Protein AF-A0A6L6F5S5-F1 (afdb_monomer_lite)

Radius of gyration: 21.14 Å; chains: 1; bounding box: 34×22×70 Å

pLDDT: mean 79.3, std 16.32, range [45.62, 96.69]

Secondary structure (DSSP, 8-state):
-HHHHHHHHHHHHHHHHTT--HHHHHHHHHHHHHHHHHTT-HHHHHHHHHHHHHHHHHHHHHHHHHHHT--SHHHHHHHHHHHHHHHHHHHH-

Sequence (93 aa):
MMKRILLSLLLCSVGFLAAASDEDKEIKVIEHAKQEACKGDKNCEKYFVDAIGISAMVAHYHGECIVDKDGSEQCKDAEKLYRHIMKKYENNG

Foldseek 3Di:
DVVVVVVVVVVVVVVVVVPCPVVVVVVVVLVVVLCVQQVPPPVSSVVSVVVVVVLVVLVVLLVVCVVVVPPDPVNVVSVVVNVVVVVVVVVVD

Structure (mmCIF, N/CA/C/O backbone):
data_AF-A0A6L6F5S5-F1
#
_entry.id   AF-A0A6L6F5S5-F1
#
loop_
_atom_site.group_PDB
_atom_site.id
_atom_site.type_symbol
_atom_site.label_atom_id
_atom_site.label_alt_id
_atom_site.label_comp_id
_atom_site.label_asym_id
_atom_site.label_entity_id
_atom_site.label_seq_id
_atom_site.pdbx_PDB_ins_code
_atom_site.Cartn_x
_atom_site.Cartn_y
_atom_site.Cartn_z
_atom_site.occupancy
_atom_site.B_iso_or_equiv
_atom_site.auth_seq_id
_atom_site.auth_comp_id
_atom_site.auth_asym_id
_atom_site.auth_atom_id
_atom_site.pdbx_PDB_model_num
ATOM 1 N N . MET A 1 1 ? 13.585 3.884 52.119 1.00 50.28 1 MET A N 1
ATOM 2 C CA . MET A 1 1 ? 13.903 2.907 51.049 1.00 50.28 1 MET A CA 1
ATOM 3 C C . MET A 1 1 ? 12.919 2.967 49.876 1.00 50.28 1 MET A C 1
ATOM 5 O O . MET A 1 1 ? 13.381 3.152 48.760 1.00 50.28 1 MET A O 1
ATOM 9 N N . MET A 1 2 ? 11.594 2.948 50.100 1.00 49.38 2 MET A N 1
ATOM 10 C CA . MET A 1 2 ? 10.570 3.023 49.028 1.00 49.38 2 MET A CA 1
ATOM 11 C C . MET A 1 2 ? 10.682 4.239 48.084 1.00 49.38 2 MET A C 1
ATOM 13 O O . MET A 1 2 ? 10.474 4.097 46.885 1.00 49.38 2 MET A O 1
ATOM 17 N N . LYS A 1 3 ? 11.089 5.419 48.583 1.00 49.28 3 LYS A N 1
ATOM 18 C CA . LYS A 1 3 ? 11.268 6.630 47.751 1.00 49.28 3 LYS A CA 1
ATOM 19 C C . LYS A 1 3 ? 12.335 6.495 46.655 1.00 49.28 3 LYS A C 1
ATOM 21 O O . LYS A 1 3 ? 12.194 7.116 45.613 1.00 49.28 3 LYS A O 1
ATOM 26 N N . ARG A 1 4 ? 13.391 5.698 46.872 1.00 56.03 4 ARG A N 1
ATOM 27 C CA . ARG A 1 4 ? 14.449 5.503 45.862 1.00 56.03 4 ARG A CA 1
ATOM 28 C C . ARG A 1 4 ? 14.003 4.551 44.752 1.00 56.03 4 ARG A C 1
ATOM 30 O O . ARG A 1 4 ? 14.295 4.812 43.598 1.00 56.03 4 ARG A O 1
ATOM 37 N N . ILE A 1 5 ? 13.227 3.522 45.102 1.00 59.31 5 ILE A N 1
ATOM 38 C CA . ILE A 1 5 ? 12.658 2.562 44.145 1.00 59.31 5 ILE A CA 1
ATOM 39 C C . ILE A 1 5 ? 11.659 3.265 43.214 1.00 59.31 5 ILE A C 1
ATOM 41 O O . ILE A 1 5 ? 11.710 3.078 42.004 1.00 59.31 5 ILE A O 1
ATOM 45 N N . LEU A 1 6 ? 10.815 4.147 43.763 1.00 57.50 6 LEU A N 1
ATOM 46 C CA . LEU A 1 6 ? 9.883 4.963 42.977 1.00 57.50 6 LEU A CA 1
ATOM 47 C C . LEU A 1 6 ? 10.598 5.883 41.975 1.00 57.50 6 LEU A C 1
ATOM 49 O O . LEU A 1 6 ? 10.171 5.963 40.828 1.00 57.50 6 LEU A O 1
ATOM 53 N N . LEU A 1 7 ? 11.705 6.527 42.371 1.00 58.28 7 LEU A N 1
ATOM 54 C CA . LEU A 1 7 ? 12.496 7.351 41.448 1.00 58.28 7 LEU A CA 1
ATOM 55 C C . LEU A 1 7 ? 13.156 6.522 40.336 1.00 58.28 7 LEU A C 1
ATOM 57 O O . LEU A 1 7 ? 13.213 6.975 39.197 1.00 58.28 7 LEU A O 1
ATOM 61 N N . SER A 1 8 ? 13.622 5.310 40.641 1.00 59.97 8 SER A N 1
ATOM 62 C CA . SER A 1 8 ? 14.200 4.409 39.639 1.00 59.97 8 SER A CA 1
ATOM 63 C C . SER A 1 8 ? 13.158 3.902 38.633 1.00 59.97 8 SER A C 1
ATOM 65 O O . SER A 1 8 ? 13.456 3.849 37.445 1.00 59.97 8 SER A O 1
ATOM 67 N N . LEU A 1 9 ? 11.925 3.602 39.066 1.00 55.88 9 LEU A N 1
ATOM 68 C CA . LEU A 1 9 ? 10.837 3.217 38.151 1.00 55.88 9 LEU A CA 1
ATOM 69 C C . LEU A 1 9 ? 10.410 4.364 37.220 1.00 55.88 9 LEU A C 1
ATOM 71 O O . LEU A 1 9 ? 10.136 4.125 36.047 1.00 55.88 9 LEU A O 1
ATOM 75 N N . LEU A 1 10 ? 10.391 5.600 37.728 1.00 55.97 10 LEU A N 1
ATOM 76 C CA . LEU A 1 10 ? 10.080 6.804 36.945 1.00 55.97 10 LEU A CA 1
ATOM 77 C C . LEU A 1 10 ? 11.148 7.128 35.893 1.00 55.97 10 LEU A C 1
ATOM 79 O O . LEU A 1 10 ? 10.818 7.652 34.835 1.00 55.97 10 LEU A O 1
ATOM 83 N N . LEU A 1 11 ? 12.415 6.804 36.163 1.00 57.00 11 LEU A N 1
ATOM 84 C CA . LEU A 1 11 ? 13.513 6.977 35.207 1.00 57.00 11 LEU A CA 1
ATOM 85 C C . LEU A 1 11 ? 13.543 5.873 34.136 1.00 57.00 11 LEU A C 1
ATOM 87 O O . LEU A 1 11 ? 13.966 6.126 33.011 1.00 57.00 11 LEU A O 1
ATOM 91 N N . CYS A 1 12 ? 13.047 4.670 34.442 1.00 53.66 12 CYS A N 1
ATOM 92 C CA . CYS A 1 12 ? 12.874 3.624 33.434 1.00 53.66 12 CYS A CA 1
ATOM 93 C C . CYS A 1 12 ? 11.754 3.964 32.440 1.00 53.66 12 CYS A C 1
ATOM 95 O O . CYS A 1 12 ? 11.946 3.780 31.242 1.00 53.66 12 CYS A O 1
ATOM 97 N N . SER A 1 13 ? 10.614 4.501 32.888 1.00 53.19 13 SER A N 1
ATOM 98 C CA . SER A 1 13 ? 9.481 4.807 31.996 1.00 53.19 13 SER A CA 1
ATOM 99 C C . SER A 1 13 ? 9.742 5.968 31.028 1.00 53.19 13 SER A C 1
ATOM 101 O O . SER A 1 13 ? 9.233 5.942 29.909 1.00 53.19 13 SER A O 1
ATOM 103 N N . VAL A 1 14 ? 10.574 6.949 31.395 1.00 53.34 14 VAL A N 1
ATOM 104 C CA . VAL A 1 14 ? 11.003 8.007 30.456 1.00 53.34 14 VAL A CA 1
ATOM 105 C C . VAL A 1 14 ? 11.957 7.489 29.376 1.00 53.34 14 VAL A C 1
ATOM 107 O O . VAL A 1 14 ? 11.931 8.004 28.262 1.00 53.34 14 VAL A O 1
ATOM 110 N N . GLY A 1 15 ? 12.726 6.429 29.654 1.00 50.25 15 GLY A N 1
ATOM 111 C CA . GLY A 1 15 ? 13.519 5.730 28.637 1.00 50.25 15 GLY A CA 1
ATOM 112 C C . GLY A 1 15 ? 12.653 4.995 27.607 1.00 50.25 15 GLY A C 1
ATOM 113 O O . GLY A 1 15 ? 12.970 5.018 26.423 1.00 50.25 15 GLY A O 1
ATOM 114 N N . PHE A 1 16 ? 11.522 4.418 28.034 1.00 47.88 16 PHE A N 1
ATOM 115 C CA . PHE A 1 16 ? 10.563 3.756 27.137 1.00 47.88 16 PHE A CA 1
ATOM 116 C C . PHE A 1 16 ? 9.755 4.739 26.273 1.00 47.88 16 PHE A C 1
ATOM 118 O O . PHE A 1 16 ? 9.369 4.389 25.165 1.00 47.88 16 PHE A O 1
ATOM 125 N N . LEU A 1 17 ? 9.519 5.972 26.739 1.00 45.97 17 LEU A N 1
ATOM 126 C CA . LEU A 1 17 ? 8.804 7.003 25.968 1.00 45.97 17 LEU A CA 1
ATOM 127 C C . LEU A 1 17 ? 9.708 7.771 24.991 1.00 45.97 17 LEU A C 1
ATOM 129 O O . LEU A 1 17 ? 9.231 8.239 23.961 1.00 45.97 17 LEU A O 1
ATOM 133 N N . ALA A 1 18 ? 11.006 7.881 25.287 1.00 45.62 18 ALA A N 1
ATOM 134 C CA . ALA A 1 18 ? 12.000 8.448 24.371 1.00 45.62 18 ALA A CA 1
ATOM 135 C C . ALA A 1 18 ? 12.375 7.492 23.220 1.00 45.62 18 ALA A C 1
ATOM 137 O O . ALA A 1 18 ? 13.036 7.907 22.272 1.00 45.62 18 ALA A O 1
ATOM 138 N N . ALA A 1 19 ? 11.945 6.230 23.308 1.00 50.28 19 ALA A N 1
ATOM 139 C CA . ALA A 1 19 ? 12.183 5.173 22.333 1.00 50.28 19 ALA A CA 1
ATOM 140 C C . ALA A 1 19 ? 10.943 4.842 21.485 1.00 50.28 19 ALA A C 1
ATOM 142 O O . ALA A 1 19 ? 10.887 3.760 20.910 1.00 50.28 19 ALA A O 1
ATOM 143 N N . ALA A 1 20 ? 9.960 5.749 21.394 1.00 51.59 20 ALA A N 1
ATOM 144 C CA . ALA A 1 20 ? 8.990 5.671 20.307 1.00 51.59 20 ALA A CA 1
ATOM 145 C C . ALA A 1 20 ? 9.745 5.983 19.008 1.00 51.59 20 ALA A C 1
ATOM 147 O O . ALA A 1 20 ? 9.997 7.151 18.694 1.00 51.59 20 ALA A O 1
ATOM 148 N N . SER A 1 21 ? 10.209 4.932 18.336 1.00 60.41 21 SER A N 1
ATOM 149 C CA . SER A 1 21 ? 10.944 5.008 17.076 1.00 60.41 21 SER A CA 1
ATOM 150 C C . SER A 1 21 ? 10.114 5.755 16.026 1.00 60.41 21 SER A C 1
ATOM 152 O O . SER A 1 21 ? 8.898 5.902 16.158 1.00 60.41 21 SER A O 1
ATOM 154 N N . ASP A 1 22 ? 10.744 6.256 14.963 1.00 60.69 22 ASP A N 1
ATOM 155 C CA . ASP A 1 22 ? 9.979 6.841 13.852 1.00 60.69 22 ASP A CA 1
ATOM 156 C C . ASP A 1 22 ? 8.982 5.830 13.245 1.00 60.69 22 ASP A C 1
ATOM 158 O O . ASP A 1 22 ? 7.893 6.219 12.827 1.00 60.69 22 ASP A O 1
ATOM 162 N N . GLU A 1 23 ? 9.275 4.532 13.350 1.00 60.50 23 GLU A N 1
ATOM 163 C CA . GLU A 1 23 ? 8.365 3.427 13.024 1.00 60.50 23 GLU A CA 1
ATOM 164 C C . GLU A 1 23 ? 7.056 3.478 13.840 1.00 60.50 23 GLU A C 1
ATOM 166 O O . GLU A 1 23 ? 5.966 3.350 13.282 1.00 60.50 23 GLU A O 1
ATOM 171 N N . ASP A 1 24 ? 7.117 3.794 15.140 1.00 71.31 24 ASP A N 1
ATOM 172 C CA . ASP A 1 24 ? 5.917 3.963 15.973 1.00 71.31 24 ASP A CA 1
ATOM 173 C C . ASP A 1 24 ? 5.059 5.160 15.538 1.00 71.31 24 ASP A C 1
ATOM 175 O O . ASP A 1 24 ? 3.859 5.206 15.829 1.00 71.31 24 ASP A O 1
ATOM 179 N N . LYS A 1 25 ? 5.646 6.162 14.871 1.00 74.75 25 LYS A N 1
ATOM 180 C CA . LYS A 1 25 ? 4.890 7.300 14.326 1.00 74.75 25 LYS A CA 1
ATOM 181 C C . LYS A 1 25 ? 4.184 6.913 13.034 1.00 74.75 25 LYS A C 1
ATOM 183 O O . LYS A 1 25 ? 3.012 7.246 12.885 1.00 74.75 25 LYS A O 1
ATOM 188 N N . GLU A 1 26 ? 4.861 6.200 12.139 1.00 74.81 26 GLU A N 1
ATOM 189 C CA . GLU A 1 26 ? 4.281 5.721 10.879 1.00 74.81 26 GLU A CA 1
ATOM 190 C C . GLU A 1 26 ? 3.119 4.756 11.134 1.00 74.81 26 GLU A C 1
ATOM 192 O O . GLU A 1 26 ? 2.032 4.937 10.579 1.00 74.81 26 GLU A O 1
ATOM 197 N N . ILE A 1 27 ? 3.295 3.817 12.070 1.00 83.06 2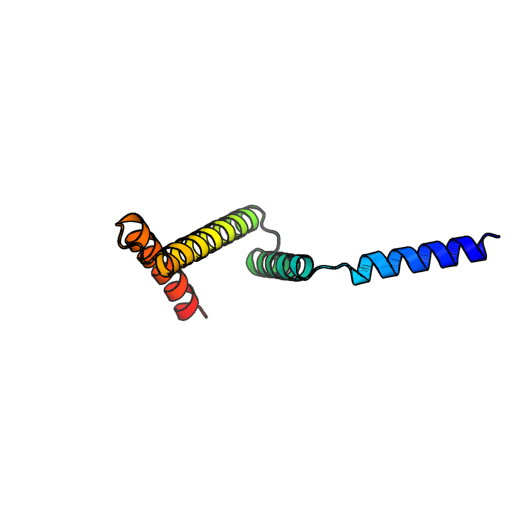7 ILE A N 1
ATOM 198 C CA . ILE A 1 27 ? 2.227 2.911 12.508 1.00 83.06 27 ILE A CA 1
ATOM 199 C C . ILE A 1 27 ? 1.044 3.714 13.060 1.00 83.06 27 ILE A C 1
ATOM 201 O O . ILE A 1 27 ? -0.097 3.478 12.677 1.00 83.06 27 ILE A O 1
ATOM 205 N N . LYS A 1 28 ? 1.284 4.729 13.902 1.00 85.81 28 LYS A N 1
ATOM 206 C CA . LYS A 1 28 ? 0.200 5.578 14.434 1.00 85.81 28 LYS A CA 1
ATOM 207 C C . LYS A 1 28 ? -0.561 6.338 13.349 1.00 85.81 28 LYS A C 1
ATOM 209 O O . LYS A 1 28 ? -1.769 6.518 13.496 1.00 85.81 28 LYS A O 1
ATOM 214 N N . VAL A 1 29 ? 0.108 6.786 12.287 1.00 85.62 29 VAL A N 1
ATOM 215 C CA . VAL A 1 29 ? -0.551 7.455 11.154 1.00 85.62 29 VAL A CA 1
ATOM 216 C C . VAL A 1 29 ? -1.475 6.485 10.420 1.00 85.62 29 VAL A C 1
ATOM 218 O O . VAL A 1 29 ? -2.622 6.840 10.147 1.00 85.62 29 VAL A O 1
ATOM 221 N N . ILE A 1 30 ? -1.016 5.258 10.154 1.00 86.06 30 ILE A N 1
ATOM 222 C CA . ILE A 1 30 ? -1.833 4.214 9.517 1.00 86.06 30 ILE A CA 1
ATOM 223 C C . ILE A 1 30 ? -3.039 3.867 10.396 1.00 86.06 30 ILE A C 1
ATOM 225 O O . ILE A 1 30 ? -4.173 3.832 9.913 1.00 86.06 30 ILE A O 1
ATOM 229 N N . GLU A 1 31 ? -2.821 3.687 11.697 1.00 89.06 31 GLU A N 1
ATOM 230 C CA . GLU A 1 31 ? -3.867 3.377 12.671 1.00 89.06 31 GLU A CA 1
ATOM 231 C C . GLU A 1 31 ? -4.921 4.483 12.752 1.00 89.06 31 GLU A C 1
ATOM 233 O O . GLU A 1 31 ? -6.119 4.188 12.777 1.00 89.06 31 GLU A O 1
ATOM 238 N N . HIS A 1 32 ? -4.487 5.745 12.750 1.00 89.00 32 HIS A N 1
ATOM 239 C CA . HIS A 1 32 ? -5.383 6.893 12.756 1.00 89.00 32 HIS A CA 1
ATOM 240 C C . HIS A 1 32 ? -6.183 6.994 11.451 1.00 89.00 32 HIS A C 1
ATOM 242 O O . HIS A 1 32 ? -7.407 7.097 11.495 1.00 89.00 32 HIS A O 1
ATOM 248 N N . ALA A 1 33 ? -5.529 6.881 10.290 1.00 87.94 33 ALA A N 1
ATOM 249 C CA . ALA A 1 33 ? -6.201 6.916 8.991 1.00 87.94 33 ALA A CA 1
ATOM 250 C C . ALA A 1 33 ? -7.232 5.784 8.845 1.00 87.94 33 ALA A C 1
ATOM 252 O O . ALA A 1 33 ? -8.346 6.010 8.372 1.00 87.94 33 ALA A O 1
ATOM 253 N N . LYS A 1 34 ? -6.891 4.581 9.320 1.00 92.94 34 LYS A N 1
ATOM 254 C CA . LYS A 1 34 ? -7.801 3.432 9.379 1.00 92.94 34 LYS A CA 1
ATOM 255 C C . LYS A 1 34 ? -9.025 3.733 10.243 1.00 92.94 34 LYS A C 1
ATOM 257 O O . LYS A 1 34 ? -10.149 3.447 9.831 1.00 92.94 34 LYS A O 1
ATOM 262 N N . GLN A 1 35 ? -8.821 4.301 11.434 1.00 91.81 35 GLN A N 1
ATOM 263 C CA . GLN A 1 35 ? -9.922 4.670 12.325 1.00 91.81 35 GLN A CA 1
ATOM 264 C C . GLN A 1 35 ? -10.841 5.721 11.700 1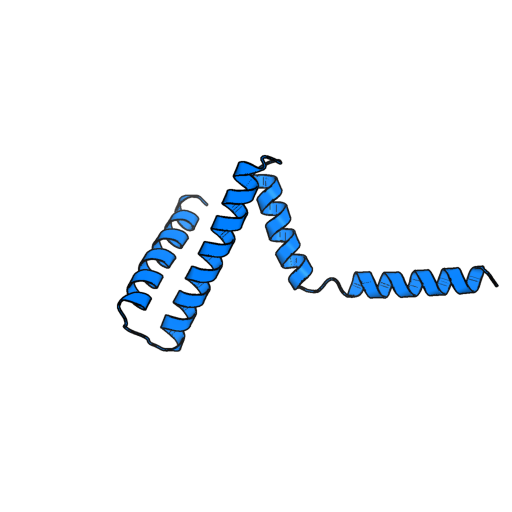.00 91.81 35 GLN A C 1
ATOM 266 O O . GLN A 1 35 ? -12.057 5.545 11.740 1.00 91.81 35 GLN A O 1
ATOM 271 N N . G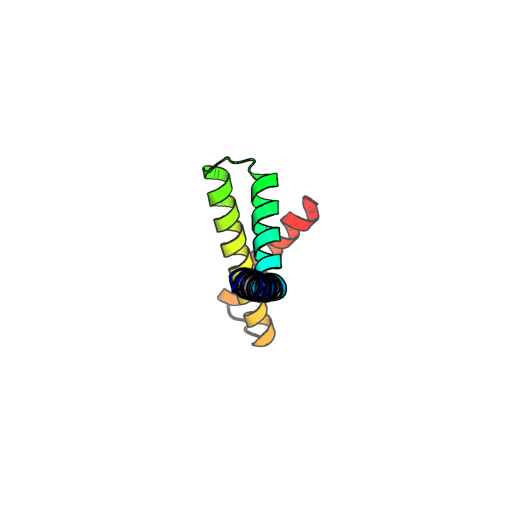LU A 1 36 ? -10.290 6.765 11.085 1.00 91.88 36 GLU A N 1
ATOM 272 C CA . GLU A 1 36 ? -11.082 7.818 10.440 1.00 91.88 36 GLU A CA 1
ATOM 273 C C . GLU A 1 36 ? -11.867 7.295 9.227 1.00 91.88 36 GLU A C 1
ATOM 275 O O . GLU A 1 36 ? -13.049 7.614 9.063 1.00 91.88 36 GLU A O 1
ATOM 280 N N . ALA A 1 37 ? -11.243 6.444 8.406 1.00 88.75 37 ALA A N 1
ATOM 281 C CA . ALA A 1 37 ? -11.865 5.880 7.211 1.00 88.75 37 ALA A CA 1
ATOM 282 C C . ALA A 1 37 ? -12.965 4.860 7.544 1.00 88.75 37 ALA A C 1
ATOM 284 O O . ALA A 1 37 ? -14.034 4.881 6.935 1.00 88.75 37 ALA A O 1
ATOM 285 N N . CYS A 1 38 ? -12.713 3.973 8.510 1.00 95.25 38 CYS A N 1
ATOM 286 C CA . CYS A 1 38 ? -13.573 2.818 8.767 1.00 95.25 38 CYS A CA 1
ATOM 287 C C . CYS A 1 38 ? -14.462 2.948 10.005 1.00 95.25 38 CYS A C 1
ATOM 289 O O . CYS A 1 38 ? -15.412 2.180 10.145 1.00 95.25 38 CYS A O 1
ATOM 291 N N . LYS A 1 39 ? -14.182 3.892 10.913 1.00 93.81 39 LYS A N 1
ATOM 292 C CA . LYS A 1 39 ? -14.978 4.177 12.125 1.00 93.81 39 LYS A CA 1
ATOM 293 C C . LYS A 1 39 ? -15.323 2.931 12.955 1.00 93.81 39 LYS A C 1
ATOM 295 O O . LYS A 1 39 ? -16.395 2.851 13.552 1.00 93.81 39 LYS A O 1
ATOM 300 N N . GLY A 1 40 ? -14.412 1.957 12.997 1.00 90.19 40 GLY A N 1
ATOM 301 C CA . GLY A 1 40 ? -14.567 0.705 13.742 1.00 90.19 40 GLY A CA 1
ATOM 302 C C . GLY A 1 40 ? -15.235 -0.451 12.984 1.00 90.19 40 GLY A C 1
ATOM 303 O O . GLY A 1 40 ? -15.368 -1.534 13.560 1.00 90.19 40 GLY A O 1
ATOM 304 N N . ASP A 1 41 ? -15.636 -0.278 11.718 1.00 96.69 41 ASP A N 1
ATOM 305 C CA . ASP A 1 41 ? -16.130 -1.382 10.885 1.00 96.69 41 ASP A CA 1
ATOM 306 C C . ASP A 1 41 ? -14.992 -2.361 10.558 1.00 96.69 41 ASP A C 1
ATOM 308 O O . ASP A 1 41 ? -14.047 -2.036 9.839 1.00 96.69 41 ASP A O 1
ATOM 312 N N . LYS A 1 42 ? -15.095 -3.594 11.068 1.00 92.31 42 LYS A N 1
ATOM 313 C CA . LYS A 1 42 ? -14.036 -4.606 10.949 1.00 92.31 42 LYS A CA 1
ATOM 314 C C . LYS A 1 42 ? -13.794 -5.104 9.529 1.00 92.31 42 LYS A C 1
ATOM 316 O O . LYS A 1 42 ? -12.666 -5.481 9.215 1.00 92.31 42 LYS A O 1
ATOM 321 N N . ASN A 1 43 ? -14.815 -5.108 8.677 1.00 93.50 43 ASN A N 1
ATOM 322 C CA . ASN A 1 43 ? -14.645 -5.508 7.285 1.00 93.50 43 ASN A CA 1
ATOM 323 C C . ASN A 1 43 ? -13.924 -4.404 6.510 1.00 93.50 43 ASN A C 1
ATOM 325 O O . ASN A 1 43 ? -12.979 -4.701 5.783 1.00 93.50 43 ASN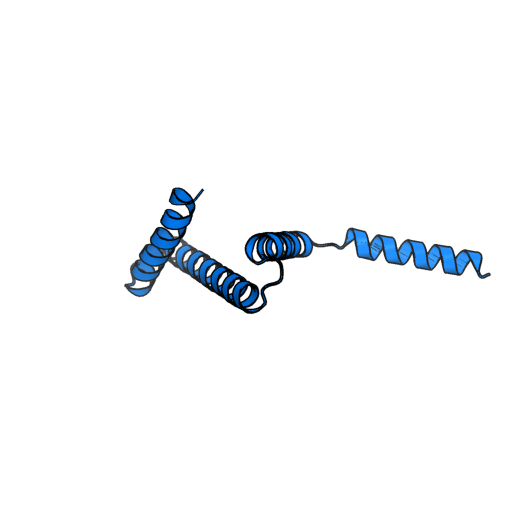 A O 1
ATOM 329 N N . CYS A 1 44 ? -14.305 -3.142 6.719 1.00 95.50 44 CYS A N 1
ATOM 330 C CA . CYS A 1 44 ? -13.581 -1.998 6.172 1.00 95.50 44 CYS A CA 1
ATOM 331 C C . CYS A 1 44 ? -12.125 -1.979 6.646 1.00 95.50 44 CYS A C 1
ATOM 333 O O . CYS A 1 44 ? -11.226 -1.885 5.815 1.00 95.50 44 CYS A O 1
ATOM 335 N N . GLU A 1 45 ? -11.878 -2.122 7.955 1.00 92.88 45 GLU A N 1
ATOM 336 C CA . GLU A 1 45 ? -10.524 -2.092 8.529 1.00 92.88 45 GLU A CA 1
ATOM 337 C C . GLU A 1 45 ? -9.616 -3.146 7.888 1.00 92.88 45 GLU A C 1
ATOM 339 O O . GLU A 1 45 ? -8.461 -2.858 7.580 1.00 92.88 45 GLU A O 1
ATOM 344 N N . LYS A 1 46 ? -10.148 -4.351 7.648 1.00 91.19 46 LYS A N 1
ATOM 345 C CA . LYS A 1 46 ? -9.424 -5.412 6.946 1.00 91.19 46 LYS A CA 1
ATOM 346 C C . LYS A 1 46 ? -9.040 -4.985 5.527 1.00 91.19 46 LYS A C 1
ATOM 348 O O . LYS A 1 46 ? -7.863 -5.026 5.186 1.00 91.19 46 LYS A O 1
ATOM 353 N N . TYR A 1 47 ? -10.008 -4.539 4.724 1.00 90.69 47 TYR A N 1
ATOM 354 C CA . TYR A 1 47 ? -9.740 -4.121 3.344 1.00 90.69 47 TYR A CA 1
ATOM 355 C C . TYR A 1 47 ? -8.807 -2.911 3.260 1.00 90.69 47 TYR A C 1
ATOM 357 O O . TYR A 1 47 ? -8.012 -2.817 2.330 1.00 90.69 47 TYR A O 1
ATOM 365 N N . PHE A 1 48 ? -8.882 -2.002 4.231 1.00 91.94 48 PHE A N 1
ATOM 366 C CA . PHE A 1 48 ? -7.997 -0.849 4.324 1.00 91.94 48 PHE A CA 1
ATOM 367 C C . PHE A 1 48 ? -6.536 -1.278 4.511 1.00 91.94 48 PHE A C 1
ATOM 369 O O . PHE A 1 48 ? -5.663 -0.827 3.771 1.00 91.94 48 PHE A O 1
ATOM 376 N N . VAL A 1 49 ? -6.272 -2.187 5.457 1.00 88.44 49 VAL A N 1
ATOM 377 C CA . VAL A 1 49 ? -4.917 -2.708 5.705 1.00 88.44 49 VAL A CA 1
ATOM 378 C C . VAL A 1 49 ? -4.404 -3.505 4.504 1.00 88.44 49 VAL A C 1
ATOM 380 O O . VAL A 1 49 ? -3.270 -3.284 4.076 1.00 88.44 49 VAL A O 1
ATOM 383 N N . ASP A 1 50 ? -5.241 -4.362 3.911 1.00 88.62 50 ASP A N 1
ATOM 384 C CA . ASP A 1 50 ? -4.882 -5.123 2.706 1.00 88.62 50 ASP A CA 1
ATOM 385 C C . ASP A 1 50 ? -4.505 -4.178 1.545 1.00 88.62 50 ASP A C 1
ATOM 387 O O . ASP A 1 50 ? -3.496 -4.382 0.866 1.00 88.62 50 ASP A O 1
ATOM 391 N N . ALA A 1 51 ? -5.271 -3.099 1.343 1.00 87.62 51 ALA A N 1
ATOM 392 C CA . ALA A 1 51 ? -5.008 -2.111 0.298 1.00 87.62 51 ALA A CA 1
ATOM 393 C C . ALA A 1 51 ? -3.699 -1.335 0.521 1.00 87.62 51 ALA A C 1
ATOM 395 O O . ALA A 1 51 ? -2.964 -1.094 -0.443 1.00 87.62 51 ALA A O 1
ATOM 396 N N . ILE A 1 52 ? -3.381 -0.969 1.769 1.00 88.62 52 ILE A N 1
ATOM 397 C CA . ILE A 1 52 ? -2.094 -0.342 2.111 1.00 88.62 52 ILE A CA 1
ATOM 398 C C . ILE A 1 52 ? -0.943 -1.298 1.807 1.00 88.62 52 ILE A C 1
ATOM 400 O O . ILE A 1 52 ? 0.010 -0.896 1.141 1.00 88.62 52 ILE A O 1
ATOM 404 N N . GLY A 1 53 ? -1.046 -2.560 2.234 1.00 88.31 53 GLY A N 1
ATOM 405 C CA . GLY A 1 53 ? -0.013 -3.567 1.989 1.00 88.31 53 GLY A CA 1
ATOM 406 C C . GLY A 1 53 ? 0.269 -3.758 0.498 1.00 88.31 53 GLY A C 1
ATOM 407 O O . GLY A 1 53 ? 1.421 -3.690 0.071 1.00 88.31 53 GLY A O 1
ATOM 408 N N . ILE A 1 54 ? -0.783 -3.902 -0.315 1.00 87.62 54 ILE A N 1
ATOM 409 C CA . ILE A 1 54 ? -0.656 -4.015 -1.777 1.00 87.62 54 ILE A CA 1
ATOM 410 C C . ILE A 1 54 ? -0.007 -2.758 -2.367 1.00 87.62 54 ILE A C 1
ATOM 412 O O . ILE A 1 54 ? 0.897 -2.866 -3.195 1.00 87.62 54 ILE A O 1
ATOM 416 N N . SER A 1 55 ? -0.429 -1.567 -1.937 1.00 86.88 55 SER A N 1
ATOM 417 C CA . SER A 1 55 ? 0.109 -0.304 -2.461 1.00 86.88 55 SER A CA 1
ATOM 418 C C . SER A 1 55 ? 1.592 -0.134 -2.129 1.00 86.88 55 SER A C 1
ATOM 420 O O . SER A 1 55 ? 2.370 0.259 -2.998 1.00 86.88 55 SER A O 1
ATOM 422 N N . ALA A 1 56 ? 2.000 -0.488 -0.907 1.00 86.88 56 ALA A N 1
ATOM 423 C CA . ALA A 1 56 ? 3.396 -0.462 -0.483 1.00 86.88 56 ALA A CA 1
ATOM 424 C C . ALA A 1 56 ? 4.254 -1.443 -1.296 1.00 86.88 56 ALA A C 1
ATOM 426 O O . ALA A 1 56 ? 5.323 -1.069 -1.774 1.00 86.88 56 ALA A O 1
ATOM 427 N N . MET A 1 57 ? 3.763 -2.667 -1.523 1.00 87.31 57 MET A N 1
ATOM 428 C CA . MET A 1 57 ? 4.453 -3.654 -2.360 1.00 87.31 57 MET A CA 1
ATOM 429 C C . MET A 1 57 ? 4.616 -3.175 -3.805 1.00 87.31 57 MET A C 1
ATOM 431 O O . MET A 1 57 ? 5.703 -3.283 -4.367 1.00 87.31 57 MET A O 1
ATOM 435 N N . VAL A 1 58 ? 3.557 -2.621 -4.406 1.00 89.19 58 VAL A N 1
ATOM 436 C CA . VAL A 1 58 ? 3.605 -2.097 -5.781 1.00 89.19 58 VAL A CA 1
ATOM 437 C C . VAL A 1 58 ? 4.580 -0.927 -5.885 1.00 89.19 58 VAL A C 1
ATOM 439 O O . VAL A 1 58 ? 5.358 -0.874 -6.834 1.00 89.19 58 VAL A O 1
ATOM 442 N N . ALA A 1 59 ? 4.568 -0.007 -4.918 1.00 87.75 59 ALA A N 1
ATOM 443 C CA . ALA A 1 59 ? 5.494 1.121 -4.885 1.00 87.75 59 ALA A CA 1
ATOM 444 C C . ALA A 1 59 ? 6.952 0.661 -4.736 1.00 87.75 59 ALA A C 1
ATOM 446 O O . ALA A 1 59 ? 7.821 1.151 -5.455 1.00 87.75 59 ALA A O 1
ATOM 447 N N . HIS A 1 60 ? 7.207 -0.304 -3.849 1.00 88.19 60 HIS A N 1
ATOM 448 C CA . HIS A 1 60 ? 8.531 -0.885 -3.655 1.00 88.19 60 HIS A CA 1
ATOM 449 C C . HIS A 1 60 ? 9.049 -1.542 -4.938 1.00 88.19 60 HIS A C 1
ATOM 451 O O . HIS A 1 60 ? 10.100 -1.147 -5.437 1.00 88.19 60 HIS A O 1
ATOM 457 N N . TYR A 1 61 ? 8.270 -2.455 -5.521 1.00 89.88 61 TYR A N 1
ATOM 458 C CA . TYR A 1 61 ? 8.661 -3.171 -6.735 1.00 89.88 61 TYR A CA 1
ATOM 459 C C . TYR A 1 61 ? 8.834 -2.229 -7.937 1.00 89.88 61 TYR A C 1
ATOM 461 O O . TYR A 1 61 ? 9.793 -2.348 -8.695 1.00 89.88 61 TYR A O 1
ATOM 469 N N . HIS A 1 62 ? 7.962 -1.225 -8.088 1.00 89.94 62 HIS A N 1
ATOM 470 C CA . HIS A 1 62 ? 8.145 -0.186 -9.104 1.00 89.94 62 HIS A CA 1
ATOM 471 C C . HIS A 1 62 ? 9.459 0.590 -8.907 1.00 89.94 62 HIS A C 1
ATOM 473 O O . HIS A 1 62 ? 10.156 0.877 -9.882 1.00 89.94 62 HIS A O 1
ATOM 479 N N . GLY A 1 63 ? 9.811 0.907 -7.657 1.00 89.75 63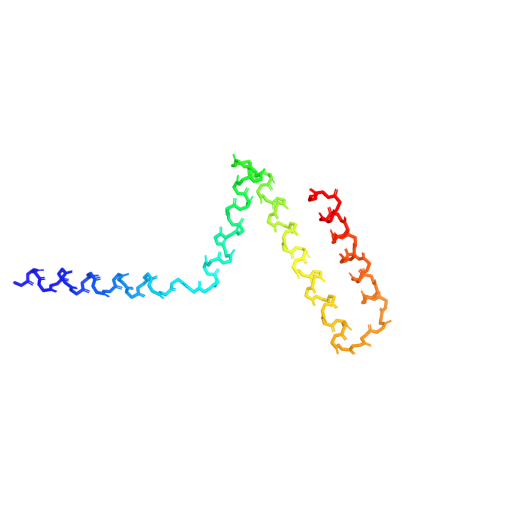 GLY A N 1
ATOM 480 C CA . GLY A 1 63 ? 11.082 1.539 -7.311 1.00 89.75 63 GLY A CA 1
ATOM 481 C C . GLY A 1 63 ? 12.291 0.688 -7.702 1.00 89.75 63 GLY A C 1
ATOM 482 O O . GLY A 1 63 ? 13.212 1.208 -8.331 1.00 89.75 63 GLY A O 1
ATOM 483 N N . GLU A 1 64 ? 12.267 -0.612 -7.397 1.00 92.62 64 GLU A N 1
ATOM 484 C CA . GLU A 1 64 ? 13.320 -1.562 -7.792 1.00 92.62 64 GLU A CA 1
ATOM 485 C C . GLU A 1 64 ? 13.501 -1.600 -9.315 1.00 92.62 64 GLU A C 1
ATOM 487 O O . GLU A 1 64 ? 14.612 -1.409 -9.807 1.00 92.62 64 GLU A O 1
ATOM 492 N N . CYS A 1 65 ? 12.404 -1.704 -10.074 1.00 93.00 65 CYS A N 1
ATOM 493 C CA . CYS A 1 65 ? 12.432 -1.667 -11.539 1.00 93.00 65 CYS A CA 1
ATOM 494 C C . CYS A 1 65 ? 13.139 -0.421 -12.102 1.00 93.00 65 CYS A C 1
ATOM 496 O O . CYS A 1 65 ? 13.861 -0.506 -13.098 1.00 93.00 65 CYS A O 1
ATOM 498 N N . ILE A 1 66 ? 12.948 0.747 -11.473 1.00 91.19 66 ILE A N 1
ATOM 499 C CA . ILE A 1 66 ? 13.606 1.998 -11.881 1.00 91.19 66 ILE A CA 1
ATOM 500 C C . ILE A 1 66 ? 15.104 1.960 -11.562 1.00 91.19 66 ILE A C 1
ATOM 502 O O . ILE A 1 66 ? 15.915 2.343 -12.409 1.00 91.19 66 ILE A O 1
ATOM 506 N N . VAL A 1 67 ? 15.468 1.527 -10.350 1.00 94.44 67 VAL A N 1
ATOM 507 C CA . VAL A 1 67 ? 16.867 1.460 -9.892 1.00 94.44 67 VAL A CA 1
ATOM 508 C C . VAL A 1 67 ? 17.674 0.505 -10.768 1.00 94.44 67 VAL A C 1
ATOM 510 O O . VAL A 1 67 ? 18.756 0.868 -11.237 1.00 94.44 67 VAL A O 1
ATOM 513 N N . ASP A 1 68 ? 17.103 -0.659 -11.066 1.00 94.25 68 ASP A N 1
ATOM 514 C CA . ASP A 1 68 ? 17.753 -1.714 -11.842 1.00 94.25 68 ASP A CA 1
ATOM 515 C C . ASP A 1 68 ? 17.661 -1.487 -13.358 1.00 94.25 68 ASP A C 1
ATOM 517 O O . ASP A 1 68 ? 18.308 -2.190 -14.137 1.00 94.25 68 ASP A O 1
ATOM 521 N N . LYS A 1 69 ? 16.898 -0.471 -13.794 1.00 92.25 69 LYS A N 1
ATOM 522 C CA . LYS A 1 69 ? 16.581 -0.193 -15.206 1.00 92.25 69 LYS A CA 1
ATOM 523 C C . LYS A 1 69 ? 16.005 -1.422 -15.917 1.00 92.25 69 LYS A C 1
ATOM 525 O O . LYS A 1 69 ? 16.314 -1.668 -17.087 1.00 92.25 69 LYS A O 1
ATOM 530 N N . ASP A 1 70 ? 15.176 -2.187 -15.212 1.00 92.31 70 ASP A N 1
ATOM 531 C CA . ASP A 1 70 ? 14.570 -3.399 -15.747 1.00 92.31 70 ASP A CA 1
ATOM 532 C C . ASP A 1 70 ? 13.407 -3.054 -16.693 1.00 92.31 70 ASP A C 1
ATOM 534 O O . ASP A 1 70 ? 12.412 -2.431 -16.320 1.00 92.31 70 ASP A O 1
ATOM 538 N N . GLY A 1 71 ? 13.558 -3.457 -17.956 1.00 89.25 71 GLY A N 1
ATOM 539 C CA . GLY A 1 71 ? 12.567 -3.289 -19.019 1.00 89.25 71 GLY A CA 1
ATOM 540 C C . GLY A 1 71 ? 11.651 -4.500 -19.218 1.00 89.25 71 GLY A C 1
ATOM 541 O O . GLY A 1 71 ? 10.985 -4.576 -20.258 1.00 89.25 71 GLY A O 1
ATOM 542 N N . SER A 1 72 ? 11.653 -5.456 -18.287 1.00 94.19 72 SER A N 1
ATOM 543 C CA . SER A 1 72 ? 10.802 -6.644 -18.307 1.00 94.19 72 SER A CA 1
ATOM 544 C C . SER A 1 72 ? 9.311 -6.292 -18.350 1.00 94.19 72 SER A C 1
ATOM 546 O O . SER A 1 72 ? 8.875 -5.210 -17.944 1.00 94.19 72 SER A O 1
ATOM 548 N N . GLU A 1 73 ? 8.492 -7.217 -18.856 1.00 92.94 73 GLU A N 1
ATOM 549 C CA . GLU A 1 73 ? 7.036 -7.031 -18.859 1.00 92.94 73 GLU A CA 1
ATOM 550 C C . GLU A 1 73 ? 6.478 -6.945 -17.432 1.00 92.94 73 GLU A C 1
ATOM 552 O O . GLU A 1 73 ? 5.565 -6.157 -17.191 1.00 92.94 73 GLU A O 1
ATOM 557 N N . GLN A 1 74 ? 7.080 -7.657 -16.467 1.00 87.81 74 GLN A N 1
ATOM 558 C CA . GLN A 1 74 ? 6.693 -7.544 -15.060 1.00 87.81 74 GLN A CA 1
ATOM 559 C C . GLN A 1 74 ? 6.866 -6.112 -14.534 1.00 87.81 74 GLN A C 1
ATOM 561 O O . GLN A 1 74 ? 5.955 -5.575 -13.901 1.00 87.81 74 GLN A O 1
ATOM 566 N N . CYS A 1 75 ? 7.988 -5.462 -14.848 1.00 91.94 75 CYS A N 1
ATOM 567 C CA . CYS A 1 75 ? 8.236 -4.082 -14.438 1.00 91.94 75 CYS A CA 1
ATOM 568 C C . CYS A 1 75 ? 7.308 -3.074 -15.125 1.00 91.94 75 CYS A C 1
ATOM 570 O O . CYS A 1 75 ? 6.818 -2.140 -14.485 1.00 91.94 75 CYS A O 1
ATOM 572 N N . LYS A 1 76 ? 6.983 -3.287 -16.405 1.00 92.00 76 LYS A N 1
ATOM 573 C CA . LYS A 1 76 ? 5.990 -2.458 -17.110 1.00 92.00 76 LYS A CA 1
ATOM 574 C C . LYS A 1 76 ? 4.597 -2.591 -16.504 1.00 92.00 76 LYS A C 1
ATOM 576 O O . LYS A 1 76 ? 3.868 -1.602 -16.419 1.00 92.00 76 LYS A O 1
ATOM 581 N N . ASP A 1 77 ? 4.203 -3.792 -16.096 1.00 90.31 77 ASP A N 1
ATOM 582 C CA . ASP A 1 77 ? 2.903 -4.014 -15.466 1.00 90.31 77 ASP A CA 1
ATOM 583 C C . ASP A 1 77 ? 2.840 -3.407 -14.060 1.00 90.31 77 ASP A C 1
ATOM 585 O O . ASP A 1 77 ? 1.836 -2.779 -13.709 1.00 90.31 77 ASP A O 1
ATOM 589 N N . ALA A 1 78 ? 3.933 -3.485 -13.299 1.00 88.25 78 ALA A N 1
ATOM 590 C CA . ALA A 1 78 ? 4.067 -2.794 -12.020 1.00 88.25 78 ALA A CA 1
ATOM 591 C C . ALA A 1 78 ? 3.951 -1.271 -12.170 1.00 88.25 78 ALA A C 1
ATOM 593 O O . ALA A 1 78 ? 3.208 -0.635 -11.423 1.00 88.25 78 ALA A O 1
ATOM 594 N N . GLU A 1 79 ? 4.608 -0.685 -13.176 1.00 91.56 79 GLU A N 1
ATOM 595 C CA . GLU A 1 79 ? 4.498 0.745 -13.474 1.00 91.56 79 GLU A CA 1
ATOM 596 C C . GLU A 1 79 ? 3.055 1.146 -13.820 1.00 91.56 79 GLU A C 1
ATOM 598 O O . GLU A 1 79 ? 2.552 2.153 -13.312 1.00 91.56 79 GLU A O 1
ATOM 603 N N . LYS A 1 80 ? 2.354 0.367 -14.655 1.00 92.06 80 LYS A N 1
ATOM 604 C CA . LYS A 1 80 ? 0.940 0.633 -14.979 1.00 92.06 80 LYS A CA 1
ATOM 605 C C . LYS A 1 80 ? 0.073 0.621 -13.722 1.00 92.06 80 LYS A C 1
ATOM 607 O O . LYS A 1 80 ? -0.762 1.514 -13.555 1.00 92.06 80 LYS A O 1
ATOM 612 N N . LEU A 1 81 ? 0.261 -0.373 -12.853 1.00 89.69 81 LEU A N 1
ATOM 613 C CA . LEU A 1 81 ? -0.506 -0.505 -11.617 1.00 89.69 81 LEU A CA 1
ATOM 614 C C . LEU A 1 81 ? -0.204 0.644 -10.647 1.00 89.69 81 LEU A C 1
ATOM 616 O O . LEU A 1 81 ? -1.134 1.269 -10.136 1.00 89.69 81 LEU A O 1
ATOM 620 N N . TYR A 1 82 ? 1.072 0.989 -10.469 1.00 90.44 82 TYR A N 1
ATOM 621 C CA . TYR A 1 82 ? 1.499 2.133 -9.666 1.00 90.44 82 TYR A CA 1
ATOM 622 C C . TYR A 1 82 ? 0.866 3.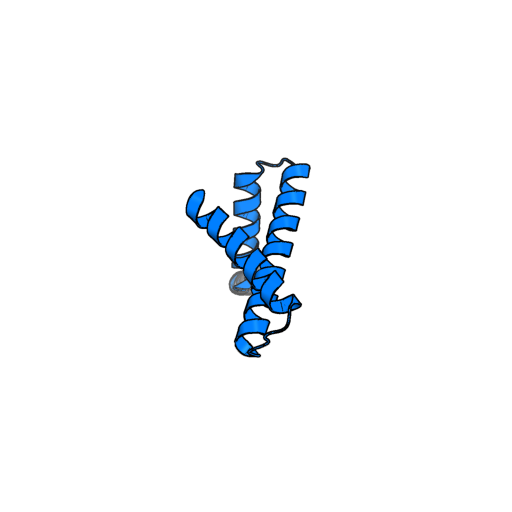439 -10.167 1.00 90.44 82 TYR A C 1
ATOM 624 O O . TYR A 1 82 ? 0.207 4.150 -9.406 1.00 90.44 82 TYR A O 1
ATOM 632 N N . ARG A 1 83 ? 0.961 3.726 -11.473 1.00 90.69 83 ARG A N 1
ATOM 633 C CA . ARG A 1 83 ? 0.342 4.914 -12.085 1.00 90.69 83 ARG A CA 1
ATOM 634 C C . ARG A 1 83 ? -1.175 4.935 -11.914 1.00 90.69 83 ARG A C 1
ATOM 636 O O . ARG A 1 83 ? -1.745 6.005 -11.706 1.00 90.69 83 ARG A O 1
ATOM 643 N N . HIS A 1 84 ? -1.840 3.783 -12.003 1.00 89.31 84 HIS A N 1
ATOM 644 C CA . HIS A 1 84 ? -3.282 3.691 -11.779 1.00 89.31 84 HIS A CA 1
ATOM 645 C C . HIS A 1 84 ? -3.661 4.097 -10.350 1.00 89.31 84 HIS A C 1
ATOM 647 O O . HIS A 1 84 ? -4.572 4.907 -10.170 1.00 89.31 84 HIS A O 1
ATOM 653 N N . ILE A 1 85 ? -2.946 3.564 -9.355 1.00 86.25 85 ILE A N 1
ATOM 654 C CA . ILE A 1 85 ? -3.146 3.880 -7.936 1.00 86.25 85 ILE A CA 1
ATOM 655 C C . ILE A 1 85 ? -2.913 5.378 -7.692 1.00 86.25 85 ILE A C 1
ATOM 657 O O . ILE A 1 85 ? -3.797 6.056 -7.170 1.00 86.25 85 ILE A O 1
ATOM 661 N N . MET A 1 86 ? -1.790 5.929 -8.163 1.00 85.62 86 MET A N 1
ATOM 662 C CA . MET A 1 86 ? -1.463 7.352 -7.993 1.00 85.62 86 MET A CA 1
ATOM 663 C C . MET A 1 86 ? -2.496 8.276 -8.640 1.00 85.62 86 MET A C 1
ATOM 665 O O . MET A 1 86 ? -2.957 9.229 -8.016 1.00 85.62 86 MET A O 1
ATOM 669 N N . LYS A 1 87 ? -2.964 7.947 -9.849 1.00 89.19 87 LYS A N 1
ATOM 670 C CA . LYS A 1 87 ? -4.024 8.713 -10.515 1.00 89.19 87 LYS A CA 1
ATOM 671 C C . LYS A 1 87 ? -5.328 8.710 -9.713 1.00 89.19 87 LYS A C 1
ATOM 673 O O . LYS A 1 87 ? -6.078 9.682 -9.755 1.00 89.19 87 LYS A O 1
ATOM 678 N N . LYS A 1 88 ? -5.653 7.621 -9.014 1.00 81.94 88 LYS A N 1
ATOM 679 C CA . LYS A 1 88 ? -6.836 7.573 -8.144 1.00 81.94 88 LYS A CA 1
ATOM 680 C C . LYS A 1 88 ? -6.667 8.431 -6.894 1.00 81.94 88 LYS A C 1
ATOM 682 O O . LYS A 1 88 ? -7.661 9.010 -6.471 1.00 81.94 88 LYS A O 1
ATOM 687 N N . TYR A 1 89 ? -5.457 8.552 -6.354 1.00 75.00 89 TYR A N 1
ATOM 688 C CA . TYR A 1 89 ? -5.177 9.495 -5.271 1.00 75.00 89 TYR A CA 1
ATOM 689 C C . TYR A 1 89 ? -5.329 10.948 -5.730 1.00 75.00 89 TYR A C 1
ATOM 691 O O . TYR A 1 89 ? -6.061 11.701 -5.102 1.00 75.00 89 TYR A O 1
ATOM 699 N N . GLU A 1 90 ? -4.730 11.323 -6.863 1.00 79.25 90 GLU A N 1
ATOM 700 C CA . GLU A 1 90 ? -4.782 12.702 -7.378 1.00 79.25 90 GLU A CA 1
ATOM 701 C C . GLU A 1 90 ? -6.197 13.171 -7.748 1.00 79.25 90 GLU A C 1
ATOM 703 O O . GLU A 1 90 ? -6.499 14.351 -7.635 1.00 79.25 90 GLU A O 1
ATOM 708 N N . ASN A 1 91 ? -7.073 12.264 -8.197 1.00 70.00 91 ASN A N 1
ATOM 709 C CA . ASN A 1 91 ? -8.439 12.617 -8.606 1.00 70.00 91 ASN A CA 1
ATOM 710 C C . ASN A 1 91 ? -9.476 12.560 -7.471 1.00 70.00 91 ASN A C 1
ATOM 712 O O . ASN A 1 91 ? -10.610 12.981 -7.686 1.00 70.00 91 ASN A O 1
ATOM 716 N N . ASN A 1 92 ? -9.128 11.993 -6.313 1.00 57.19 92 ASN A N 1
ATOM 717 C CA . ASN A 1 92 ? -10.015 11.899 -5.146 1.00 57.19 92 ASN A CA 1
ATOM 718 C C . ASN A 1 92 ? -9.531 12.753 -3.957 1.00 57.19 92 ASN A C 1
ATOM 720 O O . ASN A 1 92 ? -10.143 12.681 -2.890 1.00 57.19 92 ASN A O 1
ATOM 724 N N . GLY A 1 93 ? -8.429 13.492 -4.126 1.00 46.03 93 GLY A N 1
ATOM 725 C CA . GLY A 1 93 ? -7.892 14.456 -3.161 1.00 46.03 93 GLY A CA 1
ATOM 726 C C . GLY A 1 93 ? -8.401 15.873 -3.385 1.00 46.03 93 GLY A C 1
ATOM 727 O O . GLY A 1 93 ? -8.832 16.181 -4.519 1.00 46.03 93 GLY A O 1
#